Pro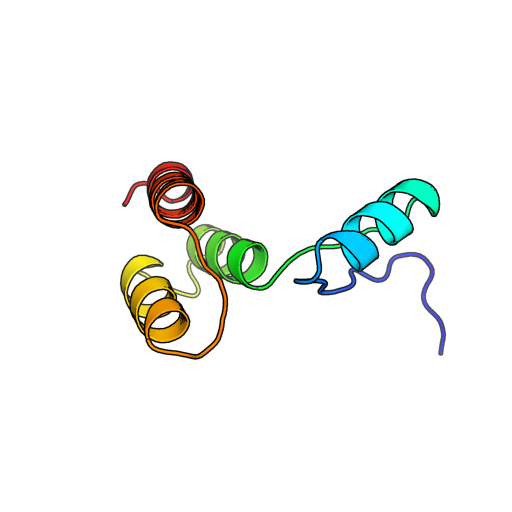tein AF-A0A940HLG4-F1 (afdb_monomer)

Mean predicted aligned error: 3.37 Å

Structure (mmCIF, N/CA/C/O backbone):
data_AF-A0A940HLG4-F1
#
_entry.id   AF-A0A940HLG4-F1
#
loop_
_atom_site.group_PDB
_atom_site.id
_atom_site.type_symbol
_atom_site.label_atom_id
_atom_site.label_alt_id
_atom_site.label_comp_id
_atom_site.label_asym_id
_atom_site.label_entity_id
_atom_site.label_seq_id
_atom_site.pdbx_PDB_ins_code
_atom_site.Cartn_x
_atom_site.Cartn_y
_atom_site.Cartn_z
_atom_site.occupancy
_atom_site.B_iso_or_equiv
_atom_site.auth_seq_id
_atom_site.auth_comp_id
_atom_site.auth_asym_id
_atom_site.auth_atom_id
_atom_site.pdbx_PDB_model_num
ATOM 1 N N . MET A 1 1 ? -4.263 -20.202 -19.282 1.00 61.72 1 MET A N 1
ATOM 2 C CA . MET A 1 1 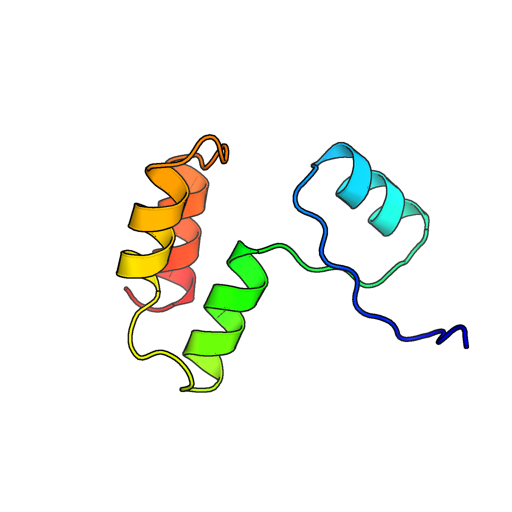? -4.861 -19.120 -20.090 1.00 61.72 1 MET A CA 1
ATOM 3 C C . MET A 1 1 ? -4.108 -17.867 -19.714 1.00 61.72 1 MET A C 1
ATOM 5 O O . ME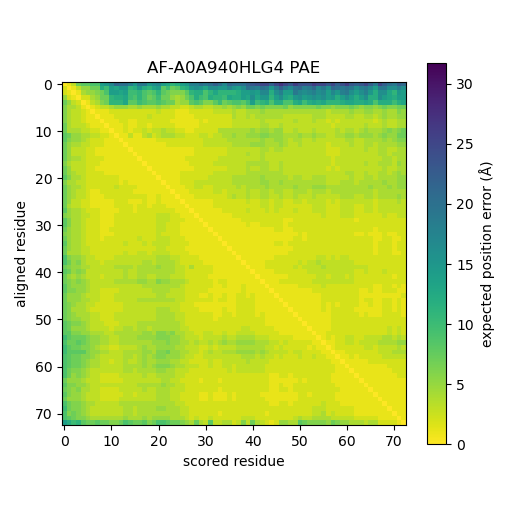T A 1 1 ? -3.970 -17.633 -18.521 1.00 61.72 1 MET A O 1
ATOM 9 N N . GLU A 1 2 ? -3.593 -17.138 -20.694 1.00 68.62 2 GLU A N 1
ATOM 10 C CA . GLU A 1 2 ? -2.942 -15.841 -20.482 1.00 68.62 2 GLU A CA 1
ATOM 11 C C . GLU A 1 2 ? -3.972 -14.734 -20.752 1.00 68.62 2 GLU A C 1
ATOM 13 O O . GLU A 1 2 ? -4.773 -14.871 -21.679 1.00 68.62 2 GLU A O 1
ATOM 18 N N . PHE A 1 3 ? -3.982 -13.675 -19.936 1.00 79.06 3 PHE A N 1
ATOM 19 C CA . PHE A 1 3 ? -4.909 -12.545 -20.071 1.00 79.06 3 PHE A CA 1
ATOM 20 C C . PHE A 1 3 ? -4.138 -11.224 -20.133 1.00 79.06 3 PHE A C 1
ATOM 22 O O . PHE A 1 3 ? -3.456 -10.861 -19.170 1.00 79.06 3 PHE A O 1
ATOM 29 N N . ASP A 1 4 ? -4.317 -10.477 -21.224 1.00 74.12 4 ASP A N 1
ATOM 30 C CA . ASP A 1 4 ? -3.590 -9.228 -21.506 1.00 74.12 4 ASP A CA 1
ATOM 31 C C . ASP A 1 4 ? -3.840 -8.110 -20.476 1.00 74.12 4 ASP A C 1
ATOM 33 O O . ASP A 1 4 ? -3.015 -7.218 -20.302 1.00 74.12 4 ASP A O 1
ATOM 37 N N . SER A 1 5 ? -4.963 -8.152 -19.753 1.00 82.62 5 SER A N 1
ATOM 38 C CA . SER A 1 5 ? -5.358 -7.130 -18.773 1.00 82.62 5 SER A CA 1
ATOM 39 C C . SER A 1 5 ? -5.196 -7.578 -17.318 1.00 82.62 5 SER A C 1
ATOM 41 O O . SER A 1 5 ? -5.907 -7.093 -16.434 1.00 82.62 5 SER A O 1
ATOM 43 N N . SER A 1 6 ? -4.308 -8.535 -17.056 1.00 90.19 6 SER A N 1
ATOM 44 C CA . SER A 1 6 ? -4.065 -9.023 -15.696 1.00 90.19 6 SER A CA 1
ATOM 45 C C . SER A 1 6 ? -3.490 -7.919 -14.805 1.00 90.19 6 SER A C 1
ATOM 47 O O . SER A 1 6 ? -2.566 -7.207 -15.197 1.00 90.19 6 SER A O 1
ATOM 49 N N . LEU A 1 7 ? -4.014 -7.797 -13.583 1.00 93.19 7 LEU A N 1
ATOM 50 C CA . LEU A 1 7 ? -3.432 -6.954 -12.539 1.00 93.19 7 LEU A CA 1
ATOM 51 C C . LEU A 1 7 ? -2.536 -7.817 -11.650 1.00 93.19 7 LEU A C 1
ATOM 53 O O . LEU A 1 7 ? -3.023 -8.707 -10.953 1.00 93.19 7 LEU A O 1
ATOM 57 N N . ILE A 1 8 ? -1.234 -7.546 -11.659 1.00 93.69 8 ILE A N 1
ATOM 58 C CA . ILE A 1 8 ? -0.251 -8.341 -10.913 1.00 93.69 8 ILE A CA 1
ATOM 59 C C . ILE A 1 8 ? -0.017 -7.718 -9.533 1.00 93.69 8 ILE A C 1
ATOM 61 O O . ILE A 1 8 ? 0.011 -6.498 -9.390 1.00 93.69 8 ILE A O 1
ATOM 65 N N . ILE A 1 9 ? 0.181 -8.541 -8.504 1.00 95.50 9 ILE A N 1
ATOM 66 C CA . ILE A 1 9 ? 0.531 -8.069 -7.160 1.00 95.50 9 ILE A CA 1
ATOM 67 C C . ILE A 1 9 ? 2.051 -8.145 -6.992 1.00 95.50 9 ILE A C 1
ATOM 69 O O . ILE A 1 9 ? 2.632 -9.223 -7.078 1.00 95.50 9 ILE A O 1
ATOM 73 N N . LEU A 1 10 ? 2.690 -6.999 -6.755 1.00 96.12 10 LEU A N 1
ATOM 74 C CA . LEU A 1 10 ? 4.134 -6.836 -6.620 1.00 96.12 10 LEU A CA 1
ATOM 75 C C . LEU A 1 10 ? 4.464 -5.972 -5.397 1.00 96.12 10 LEU A C 1
ATOM 77 O O . LEU A 1 10 ? 4.107 -4.791 -5.333 1.00 96.12 10 LEU A O 1
ATOM 81 N N . ASP A 1 11 ? 5.229 -6.523 -4.456 1.00 92.56 11 ASP A N 1
ATOM 82 C CA . ASP A 1 11 ? 5.727 -5.786 -3.283 1.00 92.56 11 ASP A CA 1
ATOM 83 C C . ASP A 1 11 ? 7.238 -5.517 -3.309 1.00 92.56 11 ASP A C 1
ATOM 85 O O . ASP A 1 11 ? 7.737 -4.723 -2.516 1.00 92.56 11 ASP A O 1
ATOM 89 N N . ASP A 1 12 ? 7.965 -6.087 -4.272 1.00 92.62 12 ASP A N 1
ATOM 90 C CA . ASP A 1 12 ? 9.379 -5.784 -4.487 1.00 92.62 12 ASP A CA 1
ATOM 91 C C . ASP A 1 12 ? 9.568 -4.553 -5.391 1.00 92.62 12 ASP A C 1
ATOM 93 O O . ASP A 1 12 ? 8.968 -4.435 -6.463 1.00 92.62 12 ASP A O 1
ATOM 97 N N . GLN A 1 13 ? 10.445 -3.629 -4.986 1.00 91.44 13 GLN A N 1
ATOM 98 C CA . GLN A 1 13 ? 10.690 -2.394 -5.736 1.00 91.44 13 GLN A CA 1
ATOM 99 C C . GLN A 1 13 ? 11.318 -2.654 -7.115 1.00 91.44 13 GLN A C 1
ATOM 101 O O . GLN A 1 13 ? 10.994 -1.949 -8.073 1.00 91.44 13 GLN A O 1
ATOM 106 N N . LYS A 1 14 ? 12.214 -3.642 -7.249 1.00 95.94 14 LYS A N 1
ATOM 107 C CA . LYS A 1 14 ? 12.823 -3.978 -8.546 1.00 95.94 14 LYS A CA 1
ATOM 108 C C . LYS A 1 14 ? 11.780 -4.595 -9.473 1.00 95.94 14 LYS A C 1
ATOM 110 O O . LYS A 1 14 ? 11.755 -4.240 -10.649 1.00 95.94 14 LYS A O 1
ATOM 115 N N . ALA A 1 15 ? 10.900 -5.446 -8.945 1.00 96.38 15 ALA A N 1
ATOM 116 C CA . ALA A 1 15 ? 9.786 -6.013 -9.698 1.00 96.38 15 ALA A CA 1
ATOM 117 C C . ALA A 1 15 ? 8.823 -4.924 -10.195 1.00 96.38 15 ALA A C 1
ATOM 119 O O . ALA A 1 15 ? 8.481 -4.919 -11.375 1.00 96.38 15 ALA A O 1
ATOM 120 N N . ARG A 1 16 ? 8.463 -3.950 -9.344 1.00 96.19 16 ARG A N 1
ATOM 121 C CA . ARG A 1 16 ? 7.640 -2.793 -9.750 1.00 96.19 16 ARG A CA 1
ATOM 122 C C . ARG A 1 16 ? 8.291 -1.998 -10.881 1.00 96.19 16 ARG A C 1
ATOM 124 O O . ARG A 1 16 ? 7.663 -1.784 -11.907 1.00 96.19 16 ARG A O 1
ATOM 131 N N . ARG A 1 17 ? 9.580 -1.662 -10.753 1.00 97.19 17 ARG A N 1
ATOM 132 C CA . ARG A 1 17 ? 10.333 -0.961 -11.813 1.00 97.19 17 ARG A CA 1
ATOM 133 C C . ARG A 1 17 ? 10.371 -1.736 -13.130 1.00 97.19 17 ARG A C 1
ATOM 135 O O . ARG A 1 17 ? 10.405 -1.130 -14.196 1.00 97.19 17 ARG A O 1
ATOM 142 N N . LEU A 1 18 ? 10.435 -3.066 -13.078 1.00 97.38 18 LEU A N 1
ATOM 143 C CA . LEU A 1 18 ? 10.381 -3.890 -14.284 1.00 97.38 18 LEU A CA 1
ATOM 144 C C . LEU A 1 18 ? 8.975 -3.884 -14.895 1.00 97.38 18 LEU A C 1
ATOM 146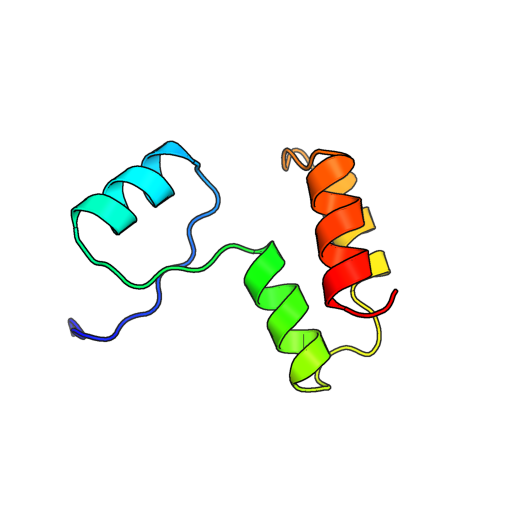 O O . LEU A 1 18 ? 8.855 -3.707 -16.102 1.00 97.38 18 LEU A O 1
ATOM 150 N N . ALA A 1 19 ? 7.929 -4.019 -14.080 1.00 95.69 19 ALA A N 1
ATOM 151 C CA . ALA A 1 19 ? 6.544 -3.948 -14.539 1.00 95.69 19 ALA A CA 1
ATOM 152 C C . ALA A 1 19 ? 6.226 -2.595 -15.197 1.00 95.69 19 ALA A C 1
ATOM 154 O O . ALA A 1 19 ? 5.635 -2.579 -16.273 1.00 95.69 19 ALA A O 1
ATOM 155 N N . GLU A 1 20 ? 6.705 -1.484 -14.625 1.00 95.75 20 GLU A N 1
ATOM 156 C CA . GLU A 1 20 ? 6.609 -0.146 -15.230 1.00 95.75 20 GLU A CA 1
ATOM 157 C C . GLU A 1 20 ? 7.254 -0.101 -16.624 1.00 95.75 20 GLU A C 1
ATOM 159 O O . GLU A 1 20 ? 6.633 0.365 -17.578 1.00 95.75 20 GLU A O 1
ATOM 164 N N . LYS A 1 21 ? 8.478 -0.633 -16.769 1.00 97.12 21 LYS A N 1
ATOM 165 C CA . LYS A 1 21 ? 9.192 -0.696 -18.060 1.00 97.12 21 LYS A CA 1
ATOM 166 C C . LYS A 1 21 ? 8.490 -1.566 -19.100 1.00 97.12 21 LYS A C 1
ATOM 168 O O . LYS A 1 21 ? 8.658 -1.335 -20.291 1.00 97.12 21 LYS A O 1
ATOM 173 N N . LEU A 1 22 ? 7.764 -2.584 -18.649 1.00 94.44 22 LEU A N 1
ATOM 174 C CA . LEU A 1 22 ? 7.001 -3.496 -19.498 1.00 94.44 22 LEU A CA 1
ATOM 175 C C . LEU A 1 22 ? 5.554 -3.029 -19.716 1.00 94.44 22 LEU A C 1
ATOM 177 O O . LEU A 1 22 ? 4.789 -3.746 -20.351 1.00 94.44 22 LEU A O 1
ATOM 181 N N . HIS A 1 23 ? 5.172 -1.855 -19.198 1.00 92.88 23 HIS A N 1
ATOM 182 C CA . HIS A 1 23 ? 3.806 -1.325 -19.253 1.00 92.88 23 HIS A CA 1
ATOM 183 C C . HIS A 1 23 ? 2.746 -2.285 -18.687 1.00 92.88 23 HIS A C 1
ATOM 185 O O . HIS A 1 23 ? 1.608 -2.321 -19.151 1.00 92.88 23 HIS A O 1
ATOM 191 N N . LEU A 1 24 ? 3.116 -3.065 -17.669 1.00 92.88 24 LEU A N 1
ATOM 192 C CA . LEU A 1 24 ? 2.212 -3.994 -17.002 1.00 92.88 24 LEU A CA 1
ATOM 193 C C . LEU A 1 24 ? 1.442 -3.293 -15.886 1.00 92.88 24 LEU A C 1
ATOM 195 O O . LEU A 1 24 ? 2.008 -2.547 -15.084 1.00 92.88 24 LEU A O 1
ATOM 199 N N . ASN A 1 25 ? 0.154 -3.609 -15.782 1.00 93.44 25 ASN A N 1
ATOM 200 C CA . ASN A 1 25 ? -0.660 -3.179 -14.657 1.00 93.44 25 ASN A CA 1
ATOM 201 C C . ASN A 1 25 ? -0.250 -3.954 -13.403 1.00 93.44 25 ASN A C 1
ATOM 203 O O . ASN A 1 25 ? -0.304 -5.186 -13.369 1.00 93.44 25 ASN A O 1
ATOM 207 N N . TYR A 1 26 ? 0.105 -3.235 -12.341 1.00 95.50 26 TYR A N 1
ATOM 208 C CA . TYR A 1 26 ? 0.391 -3.854 -11.054 1.00 95.50 26 TYR A CA 1
ATOM 209 C C . TYR A 1 26 ? -0.215 -3.084 -9.883 1.00 95.50 26 TYR A C 1
ATOM 211 O O . TYR A 1 26 ? -0.571 -1.909 -9.959 1.00 95.50 26 TYR A O 1
ATOM 219 N N . THR A 1 27 ? -0.319 -3.778 -8.759 1.00 96.38 27 THR A N 1
ATOM 220 C CA . THR A 1 27 ? -0.602 -3.214 -7.444 1.00 96.38 27 THR A CA 1
ATOM 221 C C . THR A 1 27 ? 0.309 -3.864 -6.406 1.00 96.38 27 THR A C 1
ATOM 223 O O . THR A 1 27 ? 1.082 -4.754 -6.738 1.00 96.38 27 THR A O 1
ATOM 226 N N . GLY A 1 28 ? 0.257 -3.416 -5.157 1.00 95.25 28 GLY A N 1
ATOM 227 C CA . GLY A 1 28 ? 0.940 -4.066 -4.037 1.00 95.25 28 GLY A CA 1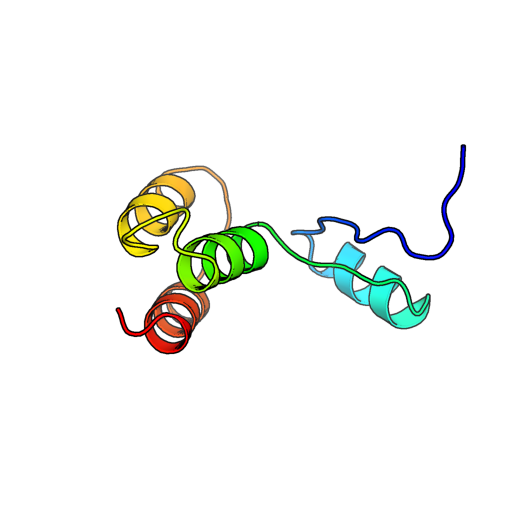
ATOM 228 C C . GLY A 1 28 ? -0.048 -4.426 -2.939 1.00 95.25 28 GLY A C 1
ATOM 229 O O . GLY A 1 28 ? -1.199 -3.986 -2.983 1.00 95.25 28 GLY A O 1
ATOM 230 N N . THR A 1 29 ? 0.409 -5.152 -1.921 1.00 94.88 29 THR A N 1
ATOM 231 C CA . THR A 1 29 ? -0.429 -5.573 -0.785 1.00 94.88 29 THR A CA 1
ATOM 232 C C . THR A 1 29 ? -1.141 -4.387 -0.127 1.00 94.88 29 THR A C 1
ATOM 234 O O . THR A 1 29 ? -2.337 -4.446 0.146 1.00 94.88 29 THR A O 1
ATOM 237 N N . LEU A 1 30 ? -0.448 -3.258 0.047 1.00 95.75 30 LEU A N 1
ATOM 238 C CA . LEU A 1 30 ? -1.052 -2.051 0.626 1.00 95.75 30 LEU A CA 1
ATOM 239 C C . LEU A 1 30 ? -2.136 -1.442 -0.275 1.00 95.75 30 LEU A C 1
ATOM 241 O O . LEU A 1 30 ? -3.164 -0.992 0.218 1.00 95.75 30 LEU A O 1
ATOM 245 N N . GLY A 1 31 ? -1.945 -1.478 -1.597 1.00 96.06 31 GLY A N 1
ATOM 246 C CA . GLY A 1 31 ? -2.946 -1.003 -2.557 1.00 96.06 31 GLY A CA 1
ATOM 247 C C . GLY A 1 31 ? -4.218 -1.854 -2.551 1.00 96.06 31 GLY A C 1
ATOM 248 O O . GLY A 1 31 ? -5.302 -1.339 -2.815 1.00 96.06 31 GLY A O 1
ATOM 249 N N . ILE A 1 32 ? -4.109 -3.140 -2.203 1.00 96.69 32 ILE A N 1
ATOM 250 C CA . ILE A 1 32 ? -5.272 -4.013 -1.993 1.00 96.69 32 ILE A CA 1
ATOM 251 C C . ILE A 1 32 ? -6.042 -3.583 -0.743 1.00 96.69 32 ILE A C 1
ATOM 253 O O . ILE A 1 32 ? -7.266 -3.506 -0.793 1.00 96.69 32 ILE A O 1
ATOM 257 N N . LEU A 1 33 ? -5.350 -3.257 0.354 1.00 97.38 33 LEU A N 1
ATOM 258 C CA . LEU A 1 33 ? -6.000 -2.785 1.582 1.00 97.38 33 LEU A CA 1
ATOM 259 C C . LEU A 1 33 ? -6.734 -1.457 1.373 1.00 97.38 33 LEU A C 1
ATOM 261 O O . L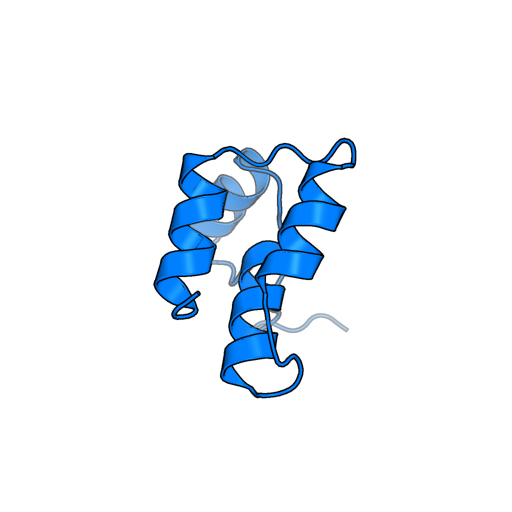EU A 1 33 ? -7.879 -1.325 1.801 1.00 97.38 33 LEU A O 1
ATOM 265 N N . VAL A 1 34 ? -6.110 -0.510 0.664 1.00 97.38 34 VAL A N 1
ATOM 266 C CA . VAL A 1 34 ? -6.755 0.759 0.287 1.00 97.38 34 VAL A CA 1
ATOM 267 C C . VAL A 1 34 ? -8.034 0.487 -0.505 1.00 97.38 34 VAL A C 1
ATOM 269 O O . VAL A 1 34 ? -9.107 0.926 -0.099 1.00 97.38 34 VAL A O 1
ATOM 272 N N . ARG A 1 35 ? -7.963 -0.336 -1.561 1.00 96.75 35 ARG A N 1
ATOM 273 C CA . ARG A 1 35 ? -9.148 -0.686 -2.362 1.00 96.75 35 ARG A CA 1
ATOM 274 C C . ARG A 1 35 ? -10.227 -1.406 -1.562 1.00 96.75 35 ARG A C 1
ATOM 276 O O . ARG A 1 35 ? -11.410 -1.173 -1.793 1.00 96.75 35 ARG A O 1
ATOM 283 N N . ALA A 1 36 ? -9.850 -2.282 -0.633 1.00 97.56 36 ALA A N 1
ATOM 284 C CA . ALA A 1 36 ? -10.803 -2.988 0.217 1.00 97.56 36 ALA A CA 1
ATOM 285 C C . ALA A 1 36 ? -11.576 -2.016 1.122 1.00 97.56 36 ALA A C 1
ATOM 287 O O . ALA A 1 36 ? -12.779 -2.191 1.316 1.00 97.56 36 ALA A O 1
ATOM 288 N N . LYS A 1 37 ? -10.909 -0.976 1.636 1.00 97.44 37 LYS A N 1
ATOM 289 C CA . LYS A 1 37 ? -11.545 0.102 2.402 1.00 97.44 37 LYS A CA 1
ATOM 290 C C . LYS A 1 37 ? -12.450 0.961 1.526 1.00 97.44 37 LYS A C 1
ATOM 292 O O . LYS A 1 37 ? -13.603 1.170 1.888 1.00 97.44 37 LYS A O 1
ATOM 297 N N . GLU A 1 38 ? -11.962 1.409 0.370 1.00 96.69 38 GLU A N 1
ATOM 298 C CA . GLU A 1 38 ? -12.749 2.190 -0.599 1.00 96.69 38 GLU A CA 1
ATOM 299 C C . GLU A 1 38 ? -14.002 1.434 -1.065 1.00 96.69 38 GLU A C 1
ATOM 301 O O . GLU A 1 38 ? -15.057 2.030 -1.257 1.00 96.69 38 GLU A O 1
ATOM 306 N N . SER A 1 39 ? -13.904 0.108 -1.183 1.00 97.38 39 SER A N 1
ATOM 307 C CA . SER A 1 39 ? -15.017 -0.774 -1.557 1.00 97.38 39 SER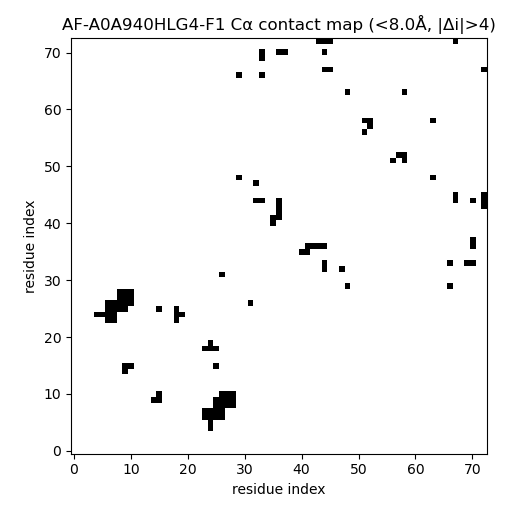 A CA 1
ATOM 308 C C . SER A 1 39 ? -15.926 -1.153 -0.378 1.00 97.38 39 SER A C 1
ATOM 310 O O . SER A 1 39 ? -16.851 -1.941 -0.556 1.00 97.38 39 SER A O 1
ATOM 312 N N . GLY A 1 40 ? -15.657 -0.658 0.835 1.00 97.44 40 GLY A N 1
ATOM 313 C CA . GLY A 1 40 ? -16.437 -0.962 2.040 1.00 97.44 40 GLY A CA 1
ATOM 314 C C . GLY A 1 40 ? -16.317 -2.405 2.550 1.00 97.44 40 GLY A C 1
ATOM 315 O O . GLY A 1 40 ? -17.080 -2.804 3.426 1.00 97.44 40 GLY A O 1
ATOM 316 N N . ILE A 1 41 ? -15.368 -3.192 2.032 1.00 98.25 41 ILE A N 1
ATOM 317 C CA . ILE A 1 41 ? -15.130 -4.588 2.443 1.00 98.25 41 ILE A CA 1
ATOM 318 C C . ILE A 1 41 ? -14.523 -4.633 3.849 1.00 98.25 41 ILE A C 1
ATOM 320 O O . ILE A 1 41 ? -14.839 -5.520 4.642 1.00 98.25 41 ILE A O 1
ATOM 324 N N . ILE A 1 42 ? -13.654 -3.670 4.165 1.00 97.81 42 ILE A N 1
ATOM 325 C CA . ILE A 1 42 ? -13.095 -3.485 5.505 1.00 97.81 42 ILE A CA 1
ATOM 326 C C . ILE A 1 42 ? -13.441 -2.098 6.034 1.00 97.81 42 ILE A C 1
ATOM 328 O O . ILE A 1 42 ? -13.409 -1.110 5.305 1.00 97.81 42 ILE A O 1
ATOM 332 N N . ALA A 1 43 ? -13.742 -2.022 7.330 1.00 97.50 43 ALA A N 1
ATOM 333 C CA . ALA A 1 43 ? -14.096 -0.764 7.977 1.00 97.50 43 ALA A CA 1
ATOM 334 C C . ALA A 1 43 ? -12.879 0.121 8.271 1.00 97.50 43 ALA A C 1
ATOM 336 O O . ALA A 1 43 ? -13.027 1.338 8.308 1.00 97.50 43 ALA A O 1
ATOM 337 N N . GLN A 1 44 ? -11.702 -0.468 8.510 1.00 97.88 44 GLN A N 1
ATOM 338 C CA . GLN A 1 44 ? -10.463 0.236 8.854 1.00 97.88 44 GLN A CA 1
ATOM 339 C C . GLN A 1 44 ? -9.245 -0.4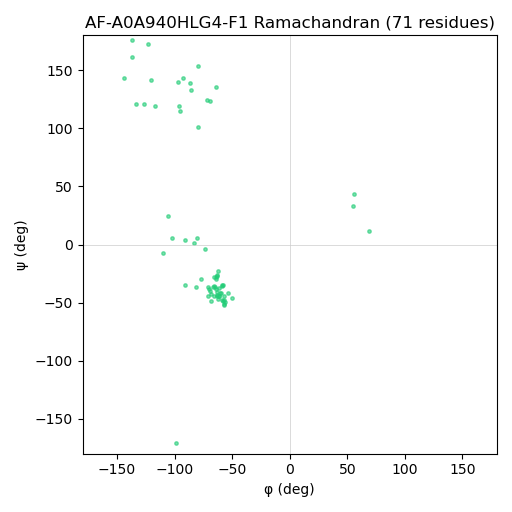57 8.236 1.00 97.88 44 GLN A C 1
ATOM 341 O O . GLN A 1 44 ? -9.198 -1.689 8.199 1.00 97.88 44 GLN A O 1
ATOM 346 N N . VAL A 1 45 ? -8.260 0.319 7.790 1.00 97.94 45 VAL A N 1
ATOM 347 C CA . VAL A 1 45 ? -6.997 -0.165 7.212 1.00 97.94 45 VAL A CA 1
ATOM 348 C C . VAL A 1 45 ? -5.921 -0.322 8.282 1.00 97.94 45 VAL A C 1
ATOM 350 O O . VAL A 1 45 ? -5.148 -1.286 8.234 1.00 97.94 45 VAL A O 1
ATOM 353 N N . LYS A 1 46 ? -5.905 0.556 9.291 1.00 97.75 46 LYS A N 1
ATOM 354 C CA . LYS A 1 46 ? -4.873 0.585 10.337 1.00 97.75 46 LYS A CA 1
ATOM 355 C C . LYS A 1 46 ? -4.599 -0.771 11.015 1.00 97.75 46 LYS A C 1
ATOM 357 O O . LYS A 1 46 ? -3.428 -1.151 11.068 1.00 97.75 46 LYS A O 1
ATOM 362 N N . PRO A 1 47 ? -5.604 -1.570 11.438 1.00 97.94 47 PRO A N 1
ATOM 363 C CA . PRO A 1 47 ? -5.341 -2.846 12.112 1.00 97.94 47 PRO A CA 1
ATOM 364 C C . PRO A 1 47 ? -4.607 -3.868 11.232 1.00 97.94 47 PRO A C 1
ATOM 366 O O . PRO A 1 47 ? -3.932 -4.765 11.737 1.00 97.94 47 PRO A O 1
ATOM 369 N N . PHE A 1 48 ? -4.752 -3.772 9.908 1.00 97.31 48 PHE A N 1
ATOM 370 C CA . PHE A 1 48 ? -4.055 -4.647 8.967 1.00 97.31 48 PHE A CA 1
ATOM 371 C C . PHE A 1 48 ? -2.628 -4.168 8.713 1.00 97.31 48 PHE A C 1
ATOM 373 O O . PHE A 1 48 ? -1.725 -4.998 8.630 1.00 97.31 48 PHE A O 1
ATOM 380 N N . LEU A 1 49 ? -2.405 -2.850 8.658 1.00 96.81 49 LEU A N 1
ATOM 381 C CA . LEU A 1 49 ? -1.056 -2.290 8.566 1.00 96.81 49 LEU A CA 1
ATOM 382 C C . LEU A 1 49 ? -0.211 -2.657 9.786 1.00 96.81 49 LEU A C 1
ATOM 384 O O . LEU A 1 49 ? 0.924 -3.090 9.618 1.00 96.81 49 LEU A O 1
ATOM 388 N N . GLU A 1 50 ? -0.772 -2.558 10.992 1.00 96.44 50 GLU A N 1
ATOM 389 C CA . G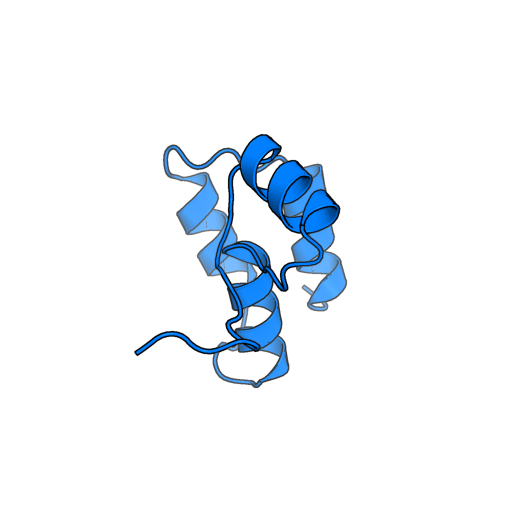LU A 1 50 ? -0.088 -2.942 12.236 1.00 96.44 50 GLU A CA 1
ATOM 390 C C . GLU A 1 50 ? 0.289 -4.433 12.235 1.00 96.44 50 GLU A C 1
ATOM 392 O O . GLU A 1 50 ? 1.414 -4.798 12.580 1.00 96.44 50 GLU A O 1
ATOM 397 N N . LYS A 1 51 ? -0.609 -5.309 11.759 1.00 96.62 51 LYS A N 1
ATOM 398 C CA . LYS A 1 51 ? -0.316 -6.744 11.595 1.00 96.62 51 LYS A CA 1
ATOM 399 C C . LYS A 1 51 ? 0.796 -7.007 10.581 1.00 96.62 51 LYS A C 1
ATOM 401 O O . LYS A 1 51 ? 1.630 -7.874 10.820 1.00 96.62 51 LYS A O 1
ATOM 406 N N . ILE A 1 52 ? 0.817 -6.279 9.464 1.00 94.56 52 ILE A N 1
ATOM 407 C CA . ILE A 1 52 ? 1.880 -6.390 8.455 1.00 94.56 52 ILE A CA 1
ATOM 408 C C . ILE A 1 52 ? 3.212 -5.908 9.035 1.00 94.56 52 ILE A C 1
ATOM 410 O O . ILE A 1 52 ? 4.223 -6.588 8.869 1.00 94.56 52 ILE A O 1
ATOM 414 N N . GLN A 1 53 ? 3.219 -4.783 9.751 1.00 94.44 53 GLN A N 1
ATOM 415 C CA . GLN A 1 53 ? 4.420 -4.218 10.371 1.00 94.44 53 GLN A CA 1
ATOM 416 C C . GLN A 1 53 ? 5.005 -5.131 11.460 1.00 94.44 53 GLN A C 1
ATOM 418 O O . GLN A 1 53 ? 6.215 -5.143 11.662 1.00 94.44 53 GLN A O 1
ATOM 423 N N . ALA A 1 54 ? 4.168 -5.939 12.116 1.00 95.94 54 ALA A N 1
ATOM 424 C CA . ALA A 1 54 ? 4.599 -6.964 13.066 1.00 95.94 54 ALA A CA 1
ATOM 425 C C . ALA A 1 54 ? 5.242 -8.205 12.406 1.00 95.94 54 ALA A C 1
ATOM 427 O O . ALA A 1 54 ? 5.688 -9.114 13.108 1.00 95.94 54 ALA A O 1
ATOM 428 N N . THR A 1 55 ? 5.282 -8.277 11.072 1.00 95.06 55 THR A N 1
ATOM 429 C CA . THR A 1 55 ? 5.933 -9.364 10.326 1.00 95.06 55 THR A CA 1
ATOM 430 C C . THR A 1 55 ? 7.330 -8.950 9.842 1.00 95.06 55 THR A C 1
ATOM 432 O O . THR A 1 55 ? 7.855 -7.901 10.200 1.00 95.06 55 THR A O 1
ATOM 435 N N . ASN A 1 56 ? 7.955 -9.763 8.989 1.00 92.81 56 ASN A N 1
ATOM 436 C CA . ASN A 1 56 ? 9.196 -9.404 8.296 1.00 92.81 56 ASN A CA 1
ATOM 437 C C . ASN A 1 56 ? 8.974 -8.508 7.057 1.00 92.81 56 ASN A C 1
ATOM 439 O O . ASN A 1 56 ? 9.928 -8.227 6.323 1.00 92.81 56 ASN A O 1
ATOM 443 N N . PHE A 1 57 ? 7.738 -8.068 6.802 1.00 91.44 57 PHE A N 1
ATOM 444 C CA . PHE A 1 57 ? 7.423 -7.144 5.722 1.00 91.44 57 PHE A CA 1
ATOM 445 C C . PHE A 1 57 ? 7.987 -5.750 6.019 1.00 91.44 57 PHE A C 1
ATOM 447 O O . PHE A 1 57 ? 7.687 -5.131 7.038 1.00 91.44 57 PHE A O 1
ATOM 454 N N . ARG A 1 58 ? 8.807 -5.225 5.103 1.00 90.88 58 ARG A N 1
ATOM 455 C CA . ARG A 1 58 ? 9.429 -3.905 5.264 1.00 90.88 58 ARG A CA 1
ATOM 456 C C . ARG A 1 58 ? 8.432 -2.808 4.907 1.00 90.88 58 ARG A C 1
ATOM 458 O O . ARG A 1 58 ? 8.235 -2.504 3.733 1.00 90.88 58 ARG A O 1
ATOM 465 N N . LEU A 1 59 ? 7.851 -2.193 5.929 1.00 91.94 59 LEU A N 1
ATOM 466 C CA . LEU A 1 59 ? 6.976 -1.032 5.817 1.00 91.94 59 LEU A CA 1
ATOM 467 C C . LEU A 1 59 ? 7.620 0.150 6.546 1.00 91.94 59 LEU A C 1
ATOM 469 O O . LEU A 1 59 ? 7.878 0.058 7.742 1.00 91.94 59 LEU A O 1
ATOM 473 N N . SER A 1 60 ? 7.918 1.237 5.831 1.00 93.25 60 SER A N 1
ATOM 474 C CA . SER A 1 60 ? 8.415 2.459 6.469 1.00 93.25 60 SER A CA 1
ATOM 475 C C . SER A 1 60 ? 7.269 3.255 7.086 1.00 93.25 60 SER A C 1
ATOM 477 O O . SER A 1 60 ? 6.144 3.222 6.584 1.00 93.25 60 SER A O 1
ATOM 479 N N . ASP A 1 61 ? 7.576 4.041 8.116 1.00 95.12 61 ASP A N 1
ATOM 480 C CA . ASP A 1 61 ? 6.593 4.914 8.766 1.00 95.12 61 ASP A CA 1
ATOM 481 C C . ASP A 1 61 ? 5.984 5.919 7.781 1.00 95.12 61 ASP A C 1
ATOM 483 O O . ASP A 1 61 ? 4.794 6.212 7.840 1.00 95.12 61 ASP A O 1
ATOM 487 N N . THR A 1 62 ? 6.771 6.401 6.813 1.00 96.94 62 THR A N 1
ATOM 488 C CA . THR A 1 62 ? 6.275 7.285 5.749 1.00 96.94 62 THR A CA 1
ATOM 489 C C . THR A 1 62 ? 5.165 6.624 4.937 1.00 96.94 62 THR A C 1
ATOM 491 O O . THR A 1 62 ? 4.120 7.234 4.738 1.00 96.94 62 THR A O 1
ATOM 494 N N . VAL A 1 63 ? 5.365 5.374 4.502 1.00 95.12 63 VAL A N 1
ATOM 495 C CA . VAL A 1 63 ? 4.361 4.643 3.715 1.00 95.12 63 VAL A CA 1
ATOM 496 C C . VAL A 1 63 ? 3.157 4.288 4.585 1.00 95.12 63 VAL A C 1
ATOM 498 O O . VAL A 1 63 ? 2.024 4.378 4.124 1.00 95.12 63 VAL A O 1
ATOM 501 N N . PHE A 1 64 ? 3.377 3.928 5.851 1.00 96.62 64 PHE A N 1
ATOM 502 C CA . PHE A 1 64 ? 2.297 3.674 6.803 1.00 96.62 64 PHE A CA 1
ATOM 503 C C . PHE A 1 64 ? 1.372 4.895 6.938 1.00 96.62 64 PHE A C 1
ATOM 505 O O . PHE A 1 64 ? 0.163 4.781 6.746 1.00 96.62 64 PHE A O 1
ATOM 512 N N . LEU A 1 65 ? 1.945 6.073 7.204 1.00 97.44 65 LEU A N 1
ATOM 513 C CA . LEU A 1 65 ? 1.200 7.327 7.347 1.00 97.44 65 LEU A CA 1
ATOM 514 C C . LEU A 1 65 ? 0.531 7.767 6.041 1.00 97.44 65 LEU A C 1
ATOM 516 O O . LEU A 1 65 ? -0.568 8.315 6.067 1.00 97.44 65 LEU A O 1
ATOM 520 N N . GLU A 1 66 ? 1.173 7.524 4.899 1.00 97.00 66 GLU A N 1
ATOM 521 C CA . GLU A 1 66 ? 0.590 7.813 3.590 1.00 97.00 66 GLU A CA 1
ATOM 522 C C . GLU A 1 66 ? -0.665 6.973 3.335 1.00 97.00 66 GLU A C 1
ATOM 524 O O . GLU A 1 66 ? -1.680 7.522 2.911 1.00 97.00 66 GLU A O 1
ATOM 529 N N . VAL A 1 67 ? -0.636 5.674 3.653 1.00 97.06 67 VAL A N 1
ATOM 530 C CA . VAL A 1 67 ? -1.818 4.810 3.513 1.00 97.06 67 VAL A CA 1
ATOM 531 C C . VAL A 1 67 ? -2.952 5.289 4.414 1.00 97.06 67 VAL A C 1
ATOM 533 O O . VAL A 1 67 ? -4.072 5.427 3.931 1.00 97.06 67 VAL A O 1
ATOM 536 N N . LEU A 1 68 ? -2.667 5.597 5.684 1.00 97.50 68 LEU A N 1
ATOM 537 C CA . LEU A 1 68 ? -3.671 6.126 6.612 1.00 97.50 68 LEU A CA 1
ATOM 538 C C . LEU A 1 68 ? -4.327 7.400 6.061 1.00 97.50 68 LEU A C 1
ATOM 540 O O . LEU A 1 68 ? -5.549 7.444 5.895 1.00 97.50 68 LEU A O 1
ATOM 544 N N . LYS A 1 69 ? -3.504 8.359 5.615 1.00 97.19 69 LYS A N 1
ATOM 545 C CA . LYS A 1 69 ? -3.960 9.599 4.978 1.00 97.19 69 LYS A CA 1
ATOM 546 C C . LYS A 1 69 ? -4.833 9.345 3.746 1.00 97.19 69 LYS A C 1
ATOM 548 O O . LYS A 1 69 ? -5.854 10.007 3.597 1.00 97.19 69 LYS A O 1
ATOM 553 N N . LEU A 1 70 ? -4.448 8.416 2.867 1.00 95.88 70 LEU A N 1
ATOM 554 C CA . LEU A 1 70 ? -5.232 8.059 1.674 1.00 95.88 70 LEU A CA 1
ATOM 555 C C . LEU A 1 70 ? -6.598 7.456 2.033 1.00 95.88 70 LEU A C 1
ATOM 557 O O . LEU A 1 70 ? -7.545 7.579 1.264 1.00 95.88 70 LEU A O 1
ATOM 561 N N . THR A 1 71 ? -6.702 6.822 3.201 1.00 96.06 71 THR A N 1
ATOM 562 C CA . THR A 1 71 ? -7.908 6.116 3.663 1.00 96.06 71 THR A CA 1
ATOM 563 C C . THR A 1 71 ? -8.736 6.895 4.688 1.00 96.06 71 THR A C 1
ATOM 565 O O . THR A 1 71 ? -9.733 6.367 5.186 1.00 96.06 71 THR A O 1
ATOM 568 N N . ASN A 1 72 ? -8.357 8.147 4.971 1.00 95.75 72 ASN A N 1
ATOM 569 C CA . ASN A 1 72 ? -8.950 9.006 6.001 1.00 95.75 72 ASN A CA 1
ATOM 570 C C . ASN A 1 72 ? -8.946 8.369 7.408 1.00 95.75 72 ASN A C 1
ATOM 572 O O . ASN A 1 72 ? -9.943 8.435 8.130 1.00 95.75 72 ASN A O 1
ATOM 576 N N . GLU A 1 73 ? -7.824 7.751 7.778 1.00 92.62 73 GLU A N 1
ATOM 577 C CA . GLU A 1 73 ? -7.500 7.230 9.119 1.00 92.62 73 GLU A CA 1
ATOM 578 C C . GLU A 1 73 ? -6.241 7.908 9.673 1.00 92.62 73 GLU A C 1
ATOM 580 O O . GLU A 1 73 ? -6.065 7.895 10.912 1.00 92.62 73 GLU A O 1
#

Solvent-accessible surface area (backbone atoms only — not comparable to full-atom values): 4558 Å² total; per-residue (Å²): 138,89,63,97,82,56,75,42,82,45,83,49,70,68,57,45,56,49,32,59,76,67,73,48,55,67,43,28,72,66,56,51,46,52,49,34,39,78,68,64,76,34,95,68,57,63,74,56,52,55,57,44,57,74,47,94,54,92,71,52,69,69,59,53,53,49,52,30,61,77,66,79,103

Nearest PDB structures (foldseek):
  7ls2-assembly1_L1  TM=3.773E-01  e=1.673E+00  Mus musculus
  5xto-assembly1_A  TM=3.329E-01  e=5.121E+00  Autographa californica nucleopolyhedrovirus
  5xtq-assembly2_B  TM=3.060E-01  e=6.239E+00  Autographa californica nucleopolyhedrovirus

Sequence (73 aa):
MEFDSSLIILDDQKARRLAEKLHLNYTGTLGILVRAKESGIIAQVKPFLEKIQATNFRLSDTVFLEVLKLTNE

Radius of gyration: 13.61 Å; Cα contacts (8 Å, |Δi|>4): 59; chains: 1; bounding box: 29×29×35 Å

pLDDT: mean 94.08, std 6.28, range [61.72, 98.25]

Secondary structure (DSSP, 8-state):
---TT--EE---HHHHHHHHHTT--EE-HHHHHHHHHHTTS-S-SHHHHHHHHTTT----HHHHHHHHHHTT-

Foldseek 3Di:
DDDPQDEAEDDDPVVVVVCVVVVHHYDYPLRVLLVCLVVVVDVDSLVVVVVCVVDPRDDDPVNSVVSCVSNVD